Protein AF-A0A2P2NQ44-F1 (afdb_monomer)

Mean predicted aligned error: 10.81 Å

Nearest PDB structures (foldseek):
  5ykh-assembly1_A  TM=5.277E-01  e=7.785E+00  Homo sapiens
  7n61-assembly1_1E  TM=2.518E-01  e=5.646E+00  Chlamydomonas reinhardtii

Structure (mmCIF, N/CA/C/O backbone):
data_AF-A0A2P2NQ44-F1
#
_entry.id   AF-A0A2P2NQ44-F1
#
loop_
_atom_site.group_PDB
_atom_site.id
_atom_site.type_symbol
_atom_site.label_atom_id
_atom_site.label_alt_id
_atom_site.label_comp_id
_atom_site.label_asym_id
_atom_site.label_entity_id
_atom_site.label_seq_id
_atom_site.pdbx_PDB_ins_code
_atom_site.Cartn_x
_atom_site.Cartn_y
_atom_site.Cartn_z
_atom_site.occupancy
_atom_site.B_iso_or_equiv
_atom_site.auth_seq_id
_atom_site.auth_comp_id
_atom_site.auth_asym_id
_atom_site.auth_atom_id
_atom_site.pdbx_PDB_model_num
ATOM 1 N N . MET A 1 1 ? -9.421 -1.298 -20.028 1.00 78.00 1 MET A N 1
ATOM 2 C CA . MET A 1 1 ? -8.545 -2.294 -19.371 1.00 78.00 1 MET A CA 1
ATOM 3 C C . MET A 1 1 ? -7.338 -1.551 -18.820 1.00 78.00 1 MET A C 1
ATOM 5 O O . MET A 1 1 ? -6.778 -0.747 -19.555 1.00 78.00 1 MET A O 1
ATOM 9 N N . VAL A 1 2 ? -7.009 -1.731 -17.539 1.00 87.38 2 VAL A N 1
ATOM 10 C CA . VAL A 1 2 ? -5.889 -1.033 -16.881 1.00 87.38 2 VAL A CA 1
ATOM 11 C C . VAL A 1 2 ? -4.577 -1.731 -17.237 1.00 87.38 2 VAL A C 1
ATOM 13 O O . VAL A 1 2 ? -4.478 -2.950 -17.119 1.00 87.38 2 VAL A O 1
ATOM 16 N N . ASP A 1 3 ? -3.584 -0.962 -17.681 1.00 91.81 3 ASP A N 1
ATOM 17 C CA . ASP A 1 3 ? -2.247 -1.473 -17.986 1.00 91.81 3 ASP A CA 1
ATOM 18 C C . ASP A 1 3 ? -1.338 -1.358 -16.757 1.00 91.81 3 ASP A C 1
ATOM 20 O O . ASP A 1 3 ? -0.768 -0.303 -16.469 1.00 91.81 3 ASP A O 1
ATOM 24 N N . TYR A 1 4 ? -1.218 -2.465 -16.027 1.00 91.00 4 TYR A N 1
ATOM 25 C CA . TYR A 1 4 ? -0.440 -2.544 -14.792 1.00 91.00 4 TYR A CA 1
ATOM 26 C C . TYR A 1 4 ? 1.071 -2.388 -15.013 1.00 91.00 4 TYR A C 1
ATOM 28 O O . TYR A 1 4 ? 1.779 -2.047 -14.066 1.00 91.00 4 TYR A O 1
ATOM 36 N N . LEU A 1 5 ? 1.583 -2.556 -16.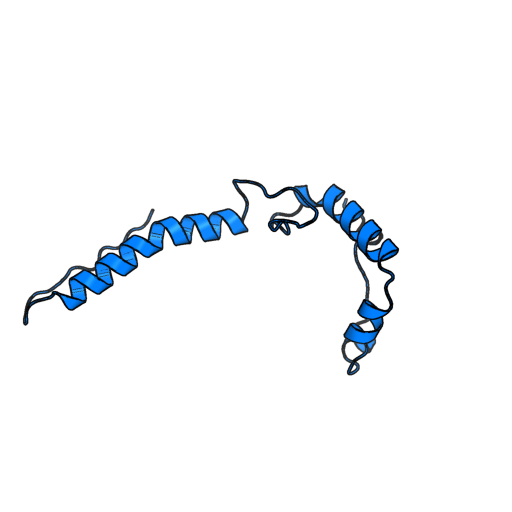240 1.00 93.25 5 LEU A N 1
ATOM 37 C CA . LEU A 1 5 ? 3.016 -2.409 -16.535 1.00 93.25 5 LEU A CA 1
ATOM 38 C C . LEU A 1 5 ? 3.527 -0.977 -16.315 1.00 93.25 5 LEU A C 1
ATOM 40 O O . LEU A 1 5 ? 4.725 -0.771 -16.141 1.00 93.25 5 LEU A O 1
ATOM 44 N N . LYS A 1 6 ? 2.629 0.015 -16.308 1.00 92.69 6 LYS A N 1
ATOM 45 C CA . LYS A 1 6 ? 2.982 1.439 -16.209 1.00 92.69 6 LYS A CA 1
ATOM 46 C C . LYS A 1 6 ? 3.255 1.930 -14.788 1.00 92.69 6 LYS A C 1
ATOM 48 O O . LYS A 1 6 ? 3.859 2.986 -14.632 1.00 92.69 6 LYS A O 1
ATOM 53 N N . PHE A 1 7 ? 2.784 1.213 -13.771 1.00 91.81 7 PHE A N 1
ATOM 54 C CA . PHE A 1 7 ? 2.856 1.657 -12.371 1.00 91.81 7 PHE A CA 1
ATOM 55 C C . PHE A 1 7 ? 3.090 0.521 -11.366 1.00 91.81 7 PHE A C 1
ATOM 57 O O . PHE A 1 7 ? 3.213 0.781 -10.171 1.00 91.81 7 PHE A O 1
ATOM 64 N N . SER A 1 8 ? 3.143 -0.735 -11.822 1.00 92.75 8 SER A N 1
ATOM 65 C CA . SER A 1 8 ? 3.367 -1.900 -10.963 1.00 92.75 8 SER A CA 1
ATOM 66 C C . SER A 1 8 ? 4.764 -2.475 -11.159 1.00 92.75 8 SER A C 1
ATOM 68 O O . SER A 1 8 ? 5.330 -2.451 -12.251 1.00 92.75 8 SER A O 1
ATOM 70 N N . VAL A 1 9 ? 5.298 -3.050 -10.086 1.00 94.12 9 VAL A N 1
ATOM 71 C CA . VAL A 1 9 ? 6.569 -3.770 -10.090 1.00 94.12 9 VAL A CA 1
ATOM 72 C C . VAL A 1 9 ? 6.277 -5.257 -9.950 1.00 94.12 9 VAL A C 1
ATOM 74 O O . VAL A 1 9 ? 5.634 -5.680 -8.991 1.00 94.12 9 VAL A O 1
ATOM 77 N N . PHE A 1 10 ? 6.758 -6.055 -10.900 1.00 95.12 10 PHE A N 1
ATOM 78 C CA . PHE A 1 10 ? 6.538 -7.498 -10.918 1.00 95.12 10 PHE A CA 1
ATOM 79 C C . PHE A 1 10 ? 7.774 -8.219 -10.398 1.00 95.12 10 PHE A C 1
ATOM 81 O O . PHE A 1 10 ? 8.880 -8.020 -10.896 1.00 95.12 10 PHE A O 1
ATOM 88 N N . VAL A 1 11 ? 7.577 -9.076 -9.400 1.00 95.44 11 VAL A N 1
ATOM 89 C CA . VAL A 1 11 ? 8.645 -9.871 -8.794 1.00 95.44 11 VAL A CA 1
ATOM 90 C C . VAL A 1 11 ? 8.236 -11.333 -8.824 1.00 95.44 11 VAL A C 1
ATOM 92 O O . VAL A 1 11 ? 7.129 -11.685 -8.417 1.00 95.44 11 VAL A O 1
ATOM 95 N N . ALA A 1 12 ? 9.126 -12.201 -9.303 1.00 96.38 12 ALA A N 1
ATOM 96 C CA . ALA A 1 12 ? 8.885 -13.634 -9.270 1.00 96.38 12 ALA A CA 1
ATOM 97 C C . ALA A 1 12 ? 8.855 -14.132 -7.817 1.00 96.38 12 ALA A C 1
ATOM 99 O O . ALA A 1 12 ? 9.715 -13.774 -7.012 1.00 96.38 12 ALA A O 1
ATOM 100 N N . VAL A 1 13 ? 7.909 -15.019 -7.493 1.00 96.12 13 VAL A N 1
ATOM 101 C CA . VAL A 1 13 ? 7.731 -15.555 -6.128 1.00 96.12 13 VAL A CA 1
ATOM 102 C C . VAL A 1 13 ? 9.035 -16.141 -5.577 1.00 96.12 13 VAL A C 1
ATOM 104 O O . VAL A 1 13 ? 9.423 -15.844 -4.452 1.00 96.12 13 VAL A O 1
ATOM 107 N N . LYS A 1 14 ? 9.766 -16.902 -6.402 1.00 97.12 14 LYS A N 1
ATOM 108 C CA . LYS A 1 14 ? 11.062 -17.499 -6.040 1.00 97.12 14 LYS A CA 1
ATOM 109 C C . LYS A 1 14 ? 12.101 -16.477 -5.560 1.00 97.12 14 LYS A C 1
ATOM 111 O O . LYS A 1 14 ? 12.957 -16.819 -4.752 1.00 97.12 14 LYS A O 1
ATOM 116 N N . ASP A 1 15 ? 12.049 -15.252 -6.080 1.00 95.56 15 ASP A N 1
ATOM 117 C CA . ASP A 1 15 ? 12.990 -14.190 -5.744 1.00 95.56 15 ASP A CA 1
ATOM 118 C C . ASP A 1 15 ? 12.473 -13.370 -4.557 1.00 95.56 15 ASP A C 1
ATOM 120 O O . ASP A 1 15 ? 13.246 -13.055 -3.659 1.00 95.56 15 ASP A O 1
ATOM 124 N N . ALA A 1 16 ? 11.159 -13.133 -4.473 1.00 94.06 16 ALA A N 1
ATOM 125 C CA . ALA A 1 16 ? 10.525 -12.486 -3.321 1.00 94.06 16 ALA A CA 1
ATOM 126 C C . ALA A 1 16 ? 10.729 -13.253 -2.000 1.00 94.06 16 ALA A C 1
ATOM 128 O O . ALA A 1 16 ? 10.807 -12.633 -0.942 1.00 94.06 16 ALA A O 1
ATOM 129 N N . LEU A 1 17 ? 10.845 -14.586 -2.059 1.00 95.94 17 LEU A N 1
ATOM 130 C CA . LEU A 1 17 ? 11.105 -15.441 -0.894 1.00 95.94 17 LEU A CA 1
ATOM 131 C C . LEU A 1 17 ? 12.570 -15.421 -0.424 1.00 95.94 17 LEU A C 1
ATOM 133 O O . LEU A 1 17 ? 12.865 -15.914 0.665 1.00 95.94 17 LEU A O 1
ATOM 137 N N . LYS A 1 18 ? 13.501 -14.869 -1.213 1.00 97.31 18 LYS A N 1
ATOM 138 C CA . LYS A 1 18 ? 14.907 -14.774 -0.806 1.00 97.31 18 LYS A CA 1
ATOM 139 C C . LYS A 1 18 ? 15.067 -13.675 0.250 1.00 97.31 18 LYS A C 1
ATOM 141 O O . LYS A 1 18 ? 14.618 -12.547 0.020 1.00 97.31 18 LYS A O 1
ATOM 146 N N . PRO A 1 19 ? 15.754 -13.949 1.376 1.00 96.94 19 PRO A N 1
ATOM 147 C CA . PRO A 1 19 ? 16.020 -12.936 2.389 1.00 96.94 19 PRO A CA 1
ATOM 148 C C . PRO A 1 19 ? 16.649 -11.681 1.776 1.00 96.94 19 PRO A C 1
ATOM 150 O O . PRO A 1 19 ? 17.557 -11.769 0.953 1.00 96.94 19 PRO A O 1
ATOM 153 N N . ASN A 1 20 ? 16.156 -10.509 2.178 1.00 95.38 20 ASN A N 1
ATOM 154 C CA . ASN A 1 20 ? 16.612 -9.182 1.739 1.00 95.38 20 ASN A CA 1
ATOM 155 C C . ASN A 1 20 ? 16.453 -8.844 0.244 1.00 95.38 20 ASN A C 1
ATOM 157 O O . ASN A 1 20 ? 16.697 -7.692 -0.122 1.00 95.38 20 ASN A O 1
ATOM 161 N N . TYR A 1 21 ? 15.998 -9.766 -0.612 1.00 96.44 21 TYR A N 1
ATOM 162 C CA . TYR A 1 21 ? 15.867 -9.506 -2.049 1.00 96.44 21 TYR A CA 1
ATOM 163 C C . TYR A 1 21 ? 14.860 -8.390 -2.337 1.00 96.44 21 TYR A C 1
ATOM 165 O O . TYR A 1 21 ? 15.207 -7.407 -2.986 1.00 96.44 21 TYR A O 1
ATOM 173 N N . LEU A 1 22 ? 13.633 -8.498 -1.812 1.00 94.94 22 LEU A N 1
ATOM 174 C CA . LEU A 1 22 ? 12.567 -7.537 -2.112 1.00 94.94 22 LEU A CA 1
ATOM 175 C C . LEU A 1 22 ? 12.922 -6.120 -1.642 1.00 94.94 22 LEU A C 1
ATOM 177 O O . LEU A 1 22 ? 12.743 -5.156 -2.379 1.00 94.94 22 LEU A O 1
ATOM 181 N N . VAL A 1 23 ? 13.478 -5.992 -0.434 1.00 94.88 23 VAL A N 1
ATOM 182 C CA . VAL A 1 23 ? 13.893 -4.694 0.119 1.00 94.88 23 VAL A CA 1
ATOM 183 C C . VAL A 1 23 ? 15.033 -4.090 -0.702 1.00 94.88 23 VAL A C 1
ATOM 185 O O . VAL A 1 23 ? 14.989 -2.901 -1.016 1.00 94.88 23 VAL A O 1
ATOM 188 N N . GLY A 1 24 ? 16.037 -4.891 -1.073 1.00 96.81 24 GLY A N 1
ATOM 189 C CA . GLY A 1 24 ? 17.144 -4.436 -1.917 1.00 96.81 24 GLY A CA 1
ATOM 190 C C . GLY A 1 24 ? 16.672 -4.006 -3.305 1.00 96.81 24 GLY A C 1
ATOM 191 O O . GLY A 1 24 ? 17.027 -2.926 -3.773 1.00 96.81 24 GLY A O 1
ATOM 192 N N . TYR A 1 25 ? 15.801 -4.804 -3.920 1.00 96.19 25 TYR A N 1
ATOM 193 C CA . TYR A 1 25 ? 15.224 -4.509 -5.224 1.00 96.19 25 TYR A CA 1
ATOM 194 C C . TYR A 1 25 ? 14.407 -3.212 -5.207 1.00 96.19 25 TYR A C 1
ATOM 196 O O . TYR A 1 25 ? 14.670 -2.321 -6.010 1.00 96.19 25 TYR A O 1
ATOM 204 N N . LEU A 1 26 ? 13.499 -3.033 -4.244 1.00 94.62 26 LEU A N 1
ATOM 205 C CA . LEU A 1 26 ? 12.708 -1.801 -4.132 1.00 94.62 26 LEU A CA 1
ATOM 206 C C . LEU A 1 26 ? 13.573 -0.560 -3.859 1.00 94.62 26 LEU A C 1
ATOM 208 O O . LEU A 1 26 ? 13.262 0.517 -4.362 1.00 94.62 26 LEU A O 1
ATOM 212 N N . ARG A 1 27 ? 14.673 -0.694 -3.105 1.00 95.75 27 ARG A N 1
ATOM 213 C CA . ARG A 1 27 ? 15.645 0.396 -2.886 1.00 95.75 27 ARG A CA 1
ATOM 214 C C . ARG A 1 27 ? 16.452 0.746 -4.134 1.00 95.75 27 ARG A C 1
ATOM 216 O O . ARG A 1 27 ? 16.901 1.880 -4.245 1.00 95.75 27 ARG A O 1
ATOM 223 N N . SER A 1 28 ? 16.646 -0.206 -5.045 1.00 96.06 28 SER A N 1
ATOM 224 C CA . SER A 1 28 ? 17.367 0.031 -6.301 1.00 96.06 28 SER A CA 1
ATOM 225 C C . SER A 1 28 ? 16.570 0.874 -7.305 1.00 96.06 28 SER A C 1
ATOM 227 O O . SER A 1 28 ? 17.150 1.432 -8.233 1.00 96.06 28 SER A O 1
ATOM 229 N N . ILE A 1 29 ? 15.251 0.998 -7.114 1.00 96.06 29 ILE A N 1
ATOM 230 C CA . ILE A 1 29 ? 14.385 1.808 -7.972 1.00 96.06 29 ILE A CA 1
ATOM 231 C C . ILE A 1 29 ? 14.666 3.290 -7.713 1.00 96.06 29 ILE A C 1
ATOM 233 O O . ILE A 1 29 ? 14.484 3.789 -6.599 1.00 96.06 29 ILE A O 1
ATOM 237 N N . SER A 1 30 ? 15.082 3.996 -8.765 1.00 96.88 30 SER A N 1
ATOM 238 C CA . SER A 1 30 ? 15.390 5.427 -8.694 1.00 96.88 30 SER A CA 1
ATOM 239 C C . SER A 1 30 ? 14.179 6.262 -8.268 1.00 96.88 30 SER A C 1
ATOM 241 O O . SER A 1 30 ? 13.032 5.910 -8.543 1.00 96.88 30 SER A O 1
ATOM 243 N N . GLU A 1 31 ? 14.431 7.404 -7.629 1.00 94.75 31 GLU A N 1
ATOM 244 C CA . GLU A 1 31 ? 13.378 8.344 -7.230 1.00 94.75 31 GLU A CA 1
ATOM 245 C C . GLU A 1 31 ? 12.530 8.797 -8.422 1.00 94.75 31 GLU A C 1
ATOM 247 O O . GLU A 1 31 ? 11.310 8.677 -8.375 1.00 94.75 31 GLU A O 1
ATOM 252 N N . LYS A 1 32 ? 13.174 9.162 -9.537 1.00 95.81 32 LYS A N 1
ATOM 253 C CA . LYS A 1 32 ? 12.490 9.525 -10.784 1.00 95.81 32 LYS A CA 1
ATOM 254 C C . LYS A 1 32 ? 11.509 8.444 -11.245 1.00 95.81 32 LYS A C 1
ATOM 256 O O . LYS A 1 32 ? 10.359 8.735 -11.540 1.00 95.81 32 LYS A O 1
ATOM 261 N N . GLN A 1 33 ? 11.947 7.185 -11.262 1.00 95.12 33 GLN A N 1
ATOM 262 C CA . GLN A 1 33 ? 11.085 6.073 -11.662 1.00 95.12 33 GLN A CA 1
ATOM 263 C C . GLN A 1 33 ? 9.926 5.859 -10.676 1.00 95.12 33 GLN A C 1
ATOM 265 O O . GLN A 1 33 ? 8.817 5.523 -11.089 1.00 95.12 33 GLN A O 1
ATOM 270 N N . ARG A 1 34 ? 10.155 6.072 -9.373 1.00 92.75 34 ARG A N 1
ATOM 271 C CA . ARG A 1 34 ? 9.087 6.021 -8.362 1.00 92.75 34 ARG A CA 1
ATOM 272 C C . ARG A 1 34 ? 8.056 7.122 -8.593 1.00 92.75 34 ARG A C 1
ATOM 274 O O . ARG A 1 34 ? 6.867 6.855 -8.441 1.00 92.75 34 ARG A O 1
ATO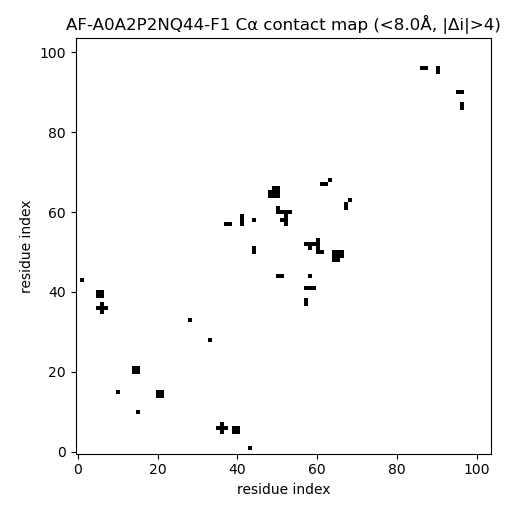M 281 N N . ASP A 1 35 ? 8.490 8.321 -8.954 1.00 92.56 35 ASP A N 1
ATOM 282 C CA . ASP A 1 35 ? 7.590 9.440 -9.238 1.00 92.56 35 ASP A CA 1
ATOM 283 C C . ASP A 1 35 ? 6.778 9.204 -10.510 1.00 92.56 35 ASP A C 1
ATOM 285 O O . ASP A 1 35 ? 5.558 9.369 -10.484 1.00 92.56 35 ASP A O 1
ATOM 289 N N . ASP A 1 36 ? 7.408 8.691 -11.569 1.00 94.19 36 ASP A N 1
ATOM 290 C CA . ASP A 1 36 ? 6.715 8.295 -12.798 1.00 94.19 36 ASP A CA 1
ATOM 291 C C . ASP A 1 36 ? 5.632 7.236 -12.514 1.00 94.19 36 ASP A C 1
ATOM 293 O O . ASP A 1 36 ? 4.493 7.363 -12.973 1.00 94.19 36 ASP A O 1
ATOM 297 N N . PHE A 1 37 ? 5.937 6.224 -11.690 1.00 93.00 37 PHE A N 1
ATOM 298 C CA . PHE A 1 37 ? 4.950 5.224 -11.266 1.00 93.00 37 PHE A CA 1
ATOM 299 C C . PHE A 1 37 ? 3.805 5.832 -10.455 1.00 93.00 37 PHE A C 1
ATOM 301 O O . PHE A 1 37 ? 2.652 5.455 -10.661 1.00 93.00 37 PHE A O 1
ATOM 308 N N . ARG A 1 38 ? 4.085 6.782 -9.556 1.00 88.69 38 ARG A N 1
ATOM 309 C CA . ARG A 1 38 ? 3.039 7.455 -8.771 1.00 88.69 38 ARG A CA 1
ATOM 310 C C . ARG A 1 38 ? 2.127 8.306 -9.652 1.00 88.69 38 ARG A C 1
ATOM 312 O O . ARG A 1 38 ? 0.914 8.263 -9.462 1.00 88.69 38 ARG A O 1
ATOM 319 N N . LEU A 1 39 ? 2.681 9.027 -10.628 1.00 90.25 39 LEU A N 1
ATOM 320 C CA . LEU A 1 39 ? 1.896 9.783 -11.610 1.00 90.25 39 LEU A CA 1
ATOM 321 C C . LEU A 1 39 ? 0.986 8.850 -12.415 1.00 90.25 39 LEU A C 1
ATOM 323 O O . LEU A 1 39 ? -0.209 9.108 -12.543 1.00 90.25 39 LEU A O 1
ATOM 327 N N . LYS A 1 40 ? 1.524 7.721 -12.889 1.00 91.56 40 LYS A N 1
ATOM 328 C CA . LYS A 1 40 ? 0.740 6.720 -13.623 1.00 91.56 40 LYS A CA 1
ATOM 329 C C . LYS A 1 40 ? -0.325 6.045 -12.764 1.00 91.56 40 LYS A C 1
ATOM 331 O O . LYS A 1 40 ? -1.416 5.791 -13.263 1.00 91.56 40 LYS A O 1
ATOM 336 N N . MET A 1 41 ? -0.049 5.804 -11.484 1.00 87.31 41 MET A N 1
ATOM 337 C CA . MET A 1 41 ? -1.042 5.295 -10.537 1.00 87.31 41 MET A CA 1
ATOM 338 C C . MET A 1 41 ? -2.178 6.304 -10.314 1.00 87.31 41 MET A C 1
ATOM 340 O O . MET A 1 41 ? -3.340 5.909 -10.287 1.00 87.31 41 MET A O 1
ATOM 344 N N . ALA A 1 42 ? -1.874 7.603 -10.218 1.00 84.19 42 ALA A N 1
ATOM 345 C CA . ALA A 1 42 ? -2.890 8.644 -10.046 1.00 84.19 42 ALA A CA 1
ATOM 346 C C . ALA A 1 42 ? -3.885 8.710 -11.216 1.00 84.19 42 ALA A C 1
ATOM 348 O O . ALA A 1 42 ? -5.074 8.928 -10.991 1.00 84.19 42 ALA A O 1
ATOM 349 N N . GLU A 1 43 ? -3.423 8.478 -12.452 1.00 86.75 43 GLU A N 1
ATOM 350 C CA . GLU A 1 43 ? -4.280 8.435 -13.650 1.00 86.75 43 GLU A CA 1
ATOM 351 C C . GLU A 1 43 ? -5.348 7.328 -13.566 1.00 86.75 43 GLU A C 1
ATOM 353 O O . GLU A 1 43 ? -6.461 7.499 -14.063 1.00 86.75 43 GLU A O 1
ATOM 358 N N . VAL A 1 44 ? -5.020 6.193 -12.941 1.00 85.75 44 VAL A N 1
ATOM 359 C CA . VAL A 1 44 ? -5.900 5.012 -12.860 1.00 85.75 44 VAL A CA 1
ATOM 360 C C . VAL A 1 44 ? -6.595 4.863 -11.508 1.00 85.75 44 VAL A C 1
ATOM 362 O O . VAL A 1 44 ? -7.500 4.042 -11.379 1.00 85.75 44 VAL A O 1
ATOM 365 N N . GLN A 1 45 ? -6.208 5.660 -10.511 1.00 79.69 45 GLN A N 1
ATOM 366 C CA . GLN A 1 45 ? -6.743 5.612 -9.152 1.00 79.69 45 GLN A CA 1
ATOM 367 C C . GLN A 1 45 ? -8.280 5.669 -9.078 1.00 79.69 45 GLN A C 1
ATOM 369 O O . GLN A 1 45 ? -8.828 4.875 -8.318 1.00 79.69 45 GLN A O 1
ATOM 374 N N . PRO A 1 46 ? -9.002 6.492 -9.871 1.00 77.56 46 PRO A N 1
ATOM 375 C CA . PRO A 1 46 ? -10.468 6.550 -9.803 1.00 77.56 46 PRO A CA 1
ATOM 376 C C . PRO A 1 46 ? -11.189 5.240 -10.161 1.00 77.56 46 PRO A C 1
ATOM 378 O O . PRO A 1 46 ? -12.391 5.128 -9.949 1.00 77.56 46 PRO A O 1
ATOM 381 N N . ILE A 1 47 ? -10.483 4.270 -10.749 1.00 80.94 47 ILE A N 1
ATOM 382 C CA . ILE A 1 47 ? -11.029 2.959 -11.125 1.00 80.94 47 ILE A CA 1
ATOM 383 C C . ILE A 1 47 ? -11.008 1.994 -9.929 1.00 80.94 47 ILE A C 1
ATOM 385 O O . ILE A 1 47 ? -11.768 1.026 -9.898 1.00 80.94 47 ILE A O 1
ATOM 389 N N . PHE A 1 48 ? -10.130 2.226 -8.953 1.00 76.06 48 PHE A N 1
ATOM 390 C CA . PHE A 1 48 ? -10.008 1.366 -7.784 1.00 76.06 48 PHE A CA 1
ATOM 391 C C . PHE A 1 48 ? -11.067 1.723 -6.737 1.00 76.06 48 PHE A C 1
ATOM 393 O O . PHE A 1 48 ? -11.332 2.888 -6.469 1.00 76.06 48 PHE A O 1
ATOM 400 N N . GLU A 1 49 ? -11.648 0.697 -6.116 1.00 65.88 49 GLU A N 1
ATOM 401 C CA . GLU A 1 49 ? -12.655 0.848 -5.055 1.00 65.88 49 GLU A CA 1
ATOM 402 C C . GLU A 1 49 ? -12.056 1.388 -3.743 1.00 65.88 49 GLU A C 1
ATOM 404 O O . GLU A 1 49 ? -12.746 2.003 -2.929 1.00 65.88 49 GLU A O 1
ATOM 409 N N . TYR A 1 50 ? -10.755 1.168 -3.536 1.00 64.12 50 TYR A N 1
ATOM 410 C CA . TYR A 1 50 ? -10.039 1.604 -2.345 1.00 64.12 50 TYR A CA 1
ATOM 411 C C . TYR A 1 50 ? -9.194 2.838 -2.623 1.00 64.12 50 TYR A C 1
ATOM 413 O O . TYR A 1 50 ? -8.337 2.839 -3.507 1.00 64.12 50 TYR A O 1
ATOM 421 N N . ASP A 1 51 ? -9.367 3.848 -1.777 1.00 65.31 51 ASP A N 1
ATOM 422 C CA . ASP A 1 51 ? -8.535 5.038 -1.822 1.00 65.31 51 ASP A CA 1
ATOM 423 C C . ASP A 1 51 ? -7.154 4.780 -1.251 1.00 65.31 51 ASP A C 1
ATOM 425 O O . ASP A 1 51 ? -6.979 4.489 -0.068 1.00 65.31 51 ASP A O 1
ATOM 429 N N . SER A 1 52 ? -6.155 4.966 -2.102 1.00 61.56 52 SER A N 1
ATOM 430 C CA . SER A 1 52 ? -4.747 5.038 -1.723 1.00 61.56 52 SER A CA 1
ATOM 431 C C . SER A 1 52 ? -4.304 6.452 -1.323 1.00 61.56 52 SER A C 1
ATOM 433 O O . SER A 1 52 ? -3.143 6.655 -0.970 1.00 61.56 52 SER A O 1
ATOM 435 N N . GLY A 1 53 ? -5.202 7.440 -1.397 1.00 60.41 53 GLY A N 1
ATOM 436 C CA . GLY A 1 53 ? -4.910 8.828 -1.055 1.00 60.41 53 GLY A CA 1
ATOM 437 C C . GLY A 1 53 ? -4.716 9.023 0.452 1.00 60.41 53 GLY A C 1
ATOM 438 O O . GLY A 1 53 ? -5.518 8.569 1.264 1.00 60.41 53 GLY A O 1
ATOM 439 N N . HIS A 1 54 ? -3.666 9.746 0.833 1.00 61.25 54 HIS A N 1
ATOM 440 C CA . HIS A 1 54 ? -3.455 10.257 2.188 1.00 61.25 54 HIS A CA 1
ATOM 441 C C . HIS A 1 54 ? -3.102 11.749 2.113 1.00 61.25 54 HIS A C 1
ATOM 443 O O . HIS A 1 54 ? -2.678 12.211 1.050 1.00 61.25 54 HIS A O 1
ATOM 449 N N . PRO A 1 55 ? -3.237 12.533 3.200 1.00 57.91 55 PRO A N 1
ATOM 450 C CA . PRO A 1 55 ? -2.775 13.920 3.207 1.00 57.91 55 PRO A CA 1
ATOM 451 C C . PRO A 1 55 ? -1.298 13.993 2.783 1.00 57.91 55 PRO A C 1
ATOM 453 O O . PRO A 1 55 ? -0.456 13.308 3.366 1.00 57.91 55 PRO A O 1
ATOM 456 N N . GLY A 1 56 ? -0.994 14.756 1.728 1.00 62.25 56 GLY A N 1
ATOM 457 C CA . GLY A 1 56 ? 0.350 14.838 1.132 1.00 62.25 56 GLY A CA 1
ATOM 458 C C . GLY A 1 56 ? 0.749 13.668 0.216 1.00 62.25 56 GLY A C 1
ATOM 459 O O . GLY A 1 56 ? 1.907 13.586 -0.185 1.00 62.25 56 GLY A O 1
ATOM 460 N N . GLY A 1 57 ? -0.172 12.754 -0.097 1.00 64.12 57 GLY A N 1
ATOM 461 C CA . GLY A 1 57 ? 0.010 11.676 -1.069 1.00 64.12 57 GLY A CA 1
ATOM 462 C C . GLY A 1 57 ? -0.311 12.113 -2.500 1.00 64.12 57 GLY A C 1
ATOM 463 O O . GLY A 1 57 ? -0.897 13.169 -2.730 1.00 64.12 57 GLY A O 1
ATOM 464 N N . ILE A 1 58 ? 0.072 11.285 -3.472 1.00 58.56 58 ILE A N 1
ATOM 465 C CA . ILE A 1 58 ? -0.255 11.495 -4.886 1.00 58.56 58 ILE A CA 1
ATOM 466 C C . ILE A 1 58 ? -1.607 10.833 -5.165 1.00 58.56 58 ILE A C 1
ATOM 468 O O . ILE A 1 58 ? -1.717 9.614 -5.052 1.00 58.56 58 ILE A O 1
ATOM 472 N N . GLY A 1 59 ? -2.620 11.643 -5.490 1.00 63.69 59 GLY A N 1
ATOM 473 C CA . GLY A 1 59 ? -3.975 11.167 -5.769 1.00 63.69 59 GLY A CA 1
ATOM 474 C C . GLY A 1 59 ? -5.090 11.974 -5.098 1.00 63.69 59 GLY A C 1
ATOM 475 O O . GLY A 1 59 ? -4.870 12.517 -4.014 1.00 63.69 59 GLY A O 1
ATOM 476 N N . PRO A 1 60 ? -6.299 12.056 -5.687 1.00 63.28 60 PRO A N 1
ATOM 477 C CA . PRO A 1 60 ? -7.448 12.631 -4.996 1.00 63.28 60 PRO A CA 1
ATOM 478 C C . PRO A 1 60 ? -7.807 11.779 -3.769 1.00 63.28 60 PRO A C 1
ATOM 480 O O . PRO A 1 60 ? -7.647 10.559 -3.781 1.00 63.28 60 PRO A O 1
ATOM 483 N N . ILE A 1 61 ? -8.293 12.429 -2.711 1.00 69.19 61 ILE A N 1
ATOM 484 C CA . ILE A 1 61 ? -8.910 11.772 -1.552 1.00 69.19 61 ILE A CA 1
ATOM 485 C C . ILE A 1 61 ? -10.416 11.998 -1.701 1.00 69.19 61 ILE A C 1
ATOM 487 O O . ILE A 1 61 ? -10.887 13.100 -1.402 1.00 69.19 61 ILE A O 1
ATOM 491 N N . PRO A 1 62 ? -11.179 11.021 -2.215 1.00 68.19 62 PRO A N 1
ATOM 492 C CA . PRO A 1 62 ? -12.616 11.150 -2.335 1.00 68.19 62 PRO A CA 1
ATOM 493 C C . PRO A 1 62 ? -13.246 11.353 -0.955 1.00 68.19 62 PRO A C 1
ATOM 495 O O . PRO A 1 62 ? -12.965 10.595 -0.020 1.00 68.19 62 PRO A O 1
ATOM 498 N N . PRO A 1 63 ? -14.142 12.340 -0.806 1.00 68.44 63 PRO A N 1
ATOM 499 C CA . PRO A 1 63 ? -14.882 12.522 0.435 1.00 68.44 63 PRO A CA 1
ATOM 500 C C . PRO A 1 63 ? -15.803 11.330 0.742 1.00 68.44 63 PRO A C 1
ATOM 502 O O . PRO A 1 63 ? -16.163 11.134 1.895 1.00 68.44 63 PRO A O 1
ATOM 505 N N . ASP A 1 64 ? -16.136 10.492 -0.240 1.00 69.81 64 ASP A N 1
ATOM 506 C CA . ASP A 1 64 ? -16.980 9.299 -0.076 1.00 69.81 64 ASP A CA 1
ATOM 507 C C . ASP A 1 64 ? -16.211 8.000 -0.358 1.00 69.81 64 ASP A C 1
ATOM 509 O O . ASP A 1 64 ? -16.728 7.038 -0.917 1.00 69.81 64 ASP A O 1
ATOM 513 N N . GLY A 1 65 ? -14.940 7.992 0.026 1.00 71.12 65 GLY A N 1
ATOM 514 C CA . GLY A 1 65 ? -14.041 6.858 -0.087 1.00 71.12 65 GLY A CA 1
ATOM 515 C C . GLY A 1 65 ? -14.311 5.690 0.853 1.00 71.12 65 GLY A C 1
ATOM 516 O O . GLY A 1 65 ? -14.759 5.911 1.976 1.00 71.12 65 GLY A O 1
ATOM 517 N N . ALA A 1 66 ? -13.936 4.458 0.487 1.00 70.94 66 ALA A N 1
ATOM 518 C CA . ALA A 1 66 ? -14.031 3.286 1.377 1.00 70.94 66 ALA A CA 1
ATOM 519 C C . ALA A 1 66 ? -13.334 3.519 2.735 1.00 70.94 66 ALA A C 1
ATOM 521 O O . ALA A 1 66 ? -13.891 3.235 3.799 1.00 70.94 66 ALA A O 1
ATOM 522 N N . VAL A 1 67 ? -12.137 4.116 2.711 1.00 70.81 67 VAL A N 1
ATOM 523 C CA . VAL A 1 67 ? -11.392 4.489 3.925 1.00 70.81 67 VAL A CA 1
ATOM 524 C C . VAL A 1 67 ? -12.128 5.582 4.699 1.00 70.81 67 VAL A C 1
ATOM 526 O O . VAL A 1 67 ? -12.239 5.506 5.926 1.00 70.81 67 VAL A O 1
ATOM 529 N N . ASN A 1 68 ? -12.690 6.574 4.004 1.00 76.31 68 ASN A N 1
ATOM 530 C CA . ASN A 1 68 ? -13.449 7.628 4.665 1.00 76.31 68 ASN A CA 1
ATOM 531 C C . ASN A 1 68 ? -14.757 7.099 5.275 1.00 76.31 68 ASN A C 1
ATOM 533 O O . ASN A 1 68 ? -15.141 7.534 6.358 1.00 76.31 68 ASN A O 1
ATOM 537 N N . TYR A 1 69 ? -15.403 6.100 4.667 1.00 78.56 69 TYR A N 1
ATOM 538 C CA . TYR A 1 69 ? -16.562 5.413 5.239 1.00 78.56 69 TYR A CA 1
ATOM 539 C C . TYR A 1 69 ? -16.227 4.694 6.545 1.00 78.56 69 TYR A C 1
ATOM 541 O O . TYR A 1 69 ? -17.019 4.768 7.490 1.00 78.56 69 TYR A O 1
ATOM 549 N N . ILE A 1 70 ? -15.058 4.049 6.638 1.00 82.69 70 ILE A N 1
ATOM 550 C CA . ILE A 1 70 ? -14.589 3.436 7.891 1.00 82.69 70 ILE A CA 1
ATOM 551 C C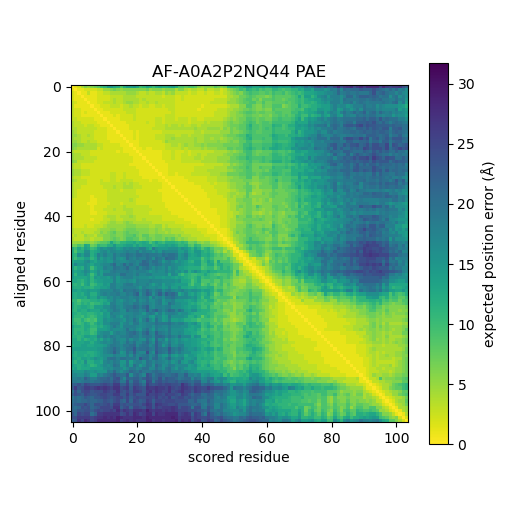 . ILE A 1 70 ? -14.466 4.512 8.970 1.00 82.69 70 ILE A C 1
ATOM 553 O O . ILE A 1 70 ? -15.067 4.384 10.039 1.00 82.69 70 ILE A O 1
ATOM 557 N N . TRP A 1 71 ? -13.754 5.604 8.684 1.00 82.81 71 TRP A N 1
ATOM 558 C CA . TRP A 1 71 ? -13.574 6.692 9.647 1.00 82.81 71 TRP A CA 1
ATOM 559 C C . TRP A 1 71 ? -14.889 7.379 10.019 1.00 82.81 71 TRP A C 1
ATOM 561 O O . TRP A 1 71 ? -15.125 7.643 11.199 1.00 82.81 71 TRP A O 1
ATOM 571 N N . LYS A 1 72 ? -15.795 7.577 9.059 1.00 84.56 72 LYS A N 1
ATOM 572 C CA . LYS A 1 72 ? -17.153 8.090 9.281 1.00 84.56 72 LYS A CA 1
ATOM 573 C C . LYS A 1 72 ? -17.949 7.169 10.208 1.00 84.56 72 LYS A C 1
ATOM 575 O O . LYS A 1 72 ? -18.561 7.655 11.160 1.00 84.56 72 LYS A O 1
ATOM 580 N N . LYS A 1 73 ? -17.903 5.846 10.003 1.00 87.50 73 LYS A N 1
ATOM 581 C CA . LYS A 1 73 ? -18.566 4.874 10.892 1.00 87.50 73 LYS A CA 1
ATOM 582 C C . LYS A 1 73 ? -17.923 4.824 12.278 1.00 87.50 73 LYS A C 1
ATOM 584 O O . LYS A 1 73 ? -18.658 4.744 13.263 1.00 87.50 73 LYS A O 1
ATOM 589 N N . ILE A 1 74 ? -16.597 4.928 12.389 1.00 90.00 74 ILE A N 1
ATOM 590 C CA . ILE A 1 74 ? -15.907 5.039 13.686 1.00 90.00 74 ILE A CA 1
ATOM 591 C C . ILE A 1 74 ? -16.367 6.303 14.415 1.00 90.00 74 ILE A C 1
ATOM 593 O O . ILE A 1 74 ? -16.783 6.217 15.569 1.00 90.00 74 ILE A O 1
ATOM 597 N N . HIS A 1 75 ? -16.355 7.45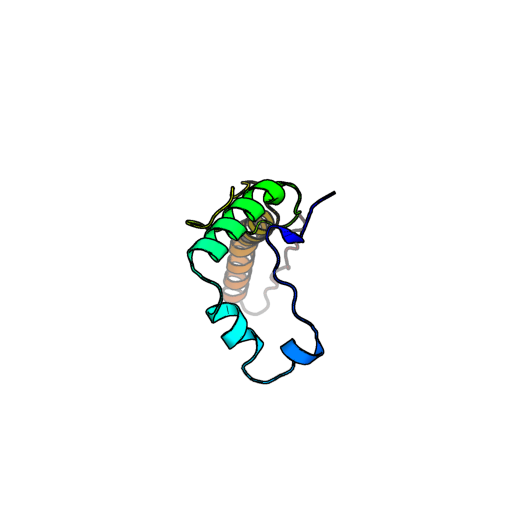5 13.743 1.00 88.06 75 HIS A N 1
ATOM 598 C CA . HIS A 1 75 ? -16.791 8.728 14.313 1.00 88.06 75 HIS A CA 1
ATOM 599 C C . HIS A 1 75 ? -18.247 8.672 14.803 1.00 88.06 75 HIS A C 1
ATOM 601 O O . HIS A 1 75 ? -18.555 9.183 15.876 1.00 88.06 75 HIS A O 1
ATOM 607 N N . GLN A 1 76 ? -19.136 8.005 14.062 1.00 87.19 76 GLN A N 1
ATOM 608 C CA . GLN A 1 76 ? -20.535 7.817 14.461 1.00 87.19 76 GLN A CA 1
ATOM 609 C C . GLN A 1 76 ? -20.700 6.856 15.653 1.00 87.19 76 GLN A C 1
ATOM 611 O O . GLN A 1 76 ? -21.494 7.132 16.550 1.00 87.19 76 GLN A O 1
ATOM 616 N N . LYS A 1 77 ? -19.962 5.736 15.698 1.00 89.31 77 LYS A N 1
ATOM 617 C CA . LYS A 1 77 ? -20.137 4.702 16.739 1.00 89.31 77 LYS A CA 1
ATOM 618 C C . LYS A 1 77 ? -19.381 4.985 18.039 1.00 89.31 77 LYS A C 1
ATOM 620 O O . LYS A 1 77 ? -19.864 4.637 19.118 1.00 89.31 77 LYS A O 1
ATOM 625 N N . LEU A 1 78 ? -18.198 5.593 17.966 1.00 92.38 78 LEU A N 1
ATOM 626 C CA . LEU A 1 78 ? -17.295 5.732 19.113 1.00 92.38 78 LEU A CA 1
ATOM 627 C C . LEU A 1 78 ? -17.896 6.525 20.294 1.00 92.38 78 LEU A C 1
ATOM 629 O O . LEU A 1 78 ? -17.752 6.060 21.429 1.00 92.38 78 LEU A O 1
ATOM 633 N N . PRO A 1 79 ? -18.581 7.672 20.096 1.00 91.12 79 PRO A N 1
ATOM 634 C CA . PRO A 1 79 ? -19.200 8.413 21.197 1.00 91.12 79 PRO A CA 1
ATOM 635 C C . PRO A 1 79 ? -20.218 7.575 21.974 1.00 91.12 79 PRO A C 1
ATOM 637 O O . PRO A 1 79 ? -20.252 7.624 23.201 1.00 91.12 79 PRO A O 1
ATOM 640 N N . MET A 1 80 ? -20.987 6.747 21.268 1.00 86.62 80 MET A N 1
ATOM 641 C CA . MET A 1 80 ? -22.016 5.897 21.868 1.00 86.62 80 MET A CA 1
ATOM 642 C C . MET A 1 80 ? -21.407 4.799 22.739 1.00 86.62 80 MET A C 1
ATOM 644 O O . MET A 1 80 ? -21.868 4.551 23.850 1.00 86.62 80 MET A O 1
ATOM 648 N N . ILE A 1 81 ? -20.329 4.167 22.267 1.00 89.00 81 ILE A N 1
ATOM 649 C CA . ILE A 1 81 ? -19.597 3.162 23.048 1.00 89.00 81 ILE A CA 1
ATOM 650 C C . ILE A 1 81 ? -19.008 3.804 24.309 1.00 89.00 81 ILE A C 1
ATOM 652 O O . ILE A 1 81 ? -19.134 3.250 25.401 1.00 89.00 81 ILE A O 1
ATOM 656 N N . LYS A 1 82 ? -18.409 4.998 24.184 1.00 91.50 82 LYS A N 1
ATOM 657 C CA . LYS A 1 82 ? -17.894 5.753 25.338 1.00 91.50 82 LYS A CA 1
ATOM 658 C C . LYS A 1 82 ? -19.000 6.055 26.349 1.00 91.50 82 LYS A C 1
ATOM 660 O O . LYS A 1 82 ? -18.790 5.876 27.547 1.00 91.50 82 LYS A O 1
ATOM 665 N N . GLU A 1 83 ? -20.172 6.470 25.881 1.00 90.00 83 GLU A N 1
ATOM 666 C CA . GLU A 1 83 ? -21.329 6.715 26.739 1.00 90.00 83 GLU A CA 1
ATOM 667 C C . GLU A 1 83 ? -21.781 5.438 27.464 1.00 90.00 83 GLU A C 1
ATOM 669 O O . GLU A 1 83 ? -21.969 5.463 28.681 1.00 90.00 83 GLU A O 1
ATOM 674 N N . ALA A 1 84 ? -21.901 4.314 26.751 1.00 87.38 84 ALA A N 1
ATOM 675 C CA . ALA A 1 84 ? -22.291 3.029 27.330 1.00 87.38 84 ALA A CA 1
ATOM 676 C C . ALA A 1 84 ? -21.320 2.581 28.436 1.00 87.38 84 ALA A C 1
ATOM 678 O O . ALA A 1 84 ? -21.760 2.183 29.515 1.00 87.38 84 ALA A O 1
ATOM 679 N N . ILE A 1 85 ? -20.009 2.738 28.216 1.00 89.19 85 ILE A N 1
ATOM 680 C CA . ILE A 1 85 ? -18.978 2.461 29.229 1.00 89.19 85 ILE A CA 1
ATOM 681 C C . ILE A 1 85 ? -19.176 3.346 30.469 1.00 89.19 85 ILE A C 1
ATOM 683 O O . ILE A 1 85 ? -19.095 2.861 31.597 1.00 89.19 85 ILE A O 1
ATOM 687 N N . VAL A 1 86 ? -19.433 4.645 30.289 1.00 91.56 86 VAL A N 1
ATOM 688 C CA . VAL A 1 86 ? -19.651 5.575 31.412 1.00 91.56 86 VAL A CA 1
ATOM 689 C C . VAL A 1 86 ? -20.936 5.246 32.176 1.00 91.56 86 VAL A C 1
ATOM 691 O O . VAL A 1 86 ? -20.937 5.314 33.405 1.00 91.56 86 VAL A O 1
ATOM 694 N N . ARG A 1 87 ? 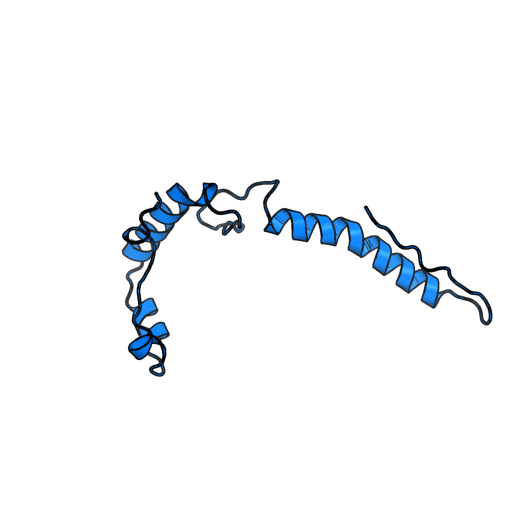-22.015 4.868 31.482 1.00 87.19 87 ARG A N 1
ATOM 695 C CA . ARG A 1 87 ? -23.277 4.446 32.113 1.00 87.19 87 ARG A CA 1
ATOM 696 C C . ARG A 1 87 ? -23.093 3.193 32.959 1.00 87.19 87 ARG A C 1
ATOM 698 O O . ARG A 1 87 ? -23.548 3.182 34.098 1.00 87.19 87 ARG A O 1
ATOM 705 N N . GLU A 1 88 ? -22.381 2.193 32.444 1.00 86.44 88 GLU A N 1
ATOM 706 C CA . GLU A 1 88 ? -22.099 0.970 33.200 1.00 86.44 88 GLU A CA 1
ATOM 707 C C . GLU A 1 88 ? -21.252 1.268 34.445 1.00 86.44 88 GLU A C 1
ATOM 709 O O . GLU A 1 88 ? -21.541 0.760 35.523 1.00 86.44 88 GLU A O 1
ATOM 714 N N . LYS A 1 89 ? -20.270 2.178 34.352 1.00 89.38 89 LYS A N 1
ATOM 715 C CA . LYS A 1 89 ? -19.476 2.613 35.518 1.00 89.38 89 LYS A CA 1
ATOM 716 C C . LYS A 1 89 ? -20.288 3.348 36.590 1.00 89.38 89 LYS A C 1
ATOM 718 O O . LYS A 1 89 ? -19.893 3.340 37.749 1.00 89.38 89 LYS A O 1
ATOM 723 N N . ARG A 1 90 ? -21.382 4.018 36.216 1.00 88.44 90 ARG A N 1
ATOM 724 C CA . ARG A 1 90 ? -22.263 4.764 37.140 1.00 88.44 90 ARG A CA 1
ATOM 725 C C . ARG A 1 90 ? -23.420 3.922 37.679 1.00 88.44 90 ARG A C 1
ATOM 727 O O . ARG A 1 90 ? -24.269 4.444 38.397 1.00 88.44 90 ARG A O 1
ATOM 734 N N . LYS A 1 91 ? -23.489 2.649 37.304 1.00 86.88 91 LYS A N 1
ATOM 735 C CA . LYS A 1 91 ? -24.585 1.749 37.642 1.00 86.88 91 LYS A CA 1
ATOM 736 C C . LYS A 1 91 ? -24.610 1.456 39.152 1.00 86.88 91 LYS A C 1
ATOM 738 O O . LYS A 1 91 ? -23.620 0.950 39.680 1.00 86.88 91 LYS A O 1
ATOM 743 N N . PRO A 1 92 ? -25.726 1.733 39.849 1.00 88.38 92 PRO A N 1
ATOM 744 C CA . PRO A 1 92 ? -25.891 1.325 41.237 1.00 88.38 92 PRO A CA 1
ATOM 745 C C . PRO A 1 92 ? -25.960 -0.208 41.370 1.00 88.38 92 PRO A C 1
ATOM 747 O O . PRO A 1 92 ? -26.399 -0.885 40.432 1.00 88.38 92 PRO A O 1
ATOM 750 N N . PRO A 1 93 ? -25.597 -0.773 42.536 1.00 85.12 93 PRO A N 1
ATOM 751 C CA . PRO A 1 93 ? -25.751 -2.200 42.807 1.00 85.12 93 PRO A CA 1
ATOM 752 C C . PRO A 1 93 ? -27.198 -2.657 42.566 1.00 85.12 93 PRO A C 1
ATOM 754 O O . PRO A 1 93 ? -28.136 -2.044 43.068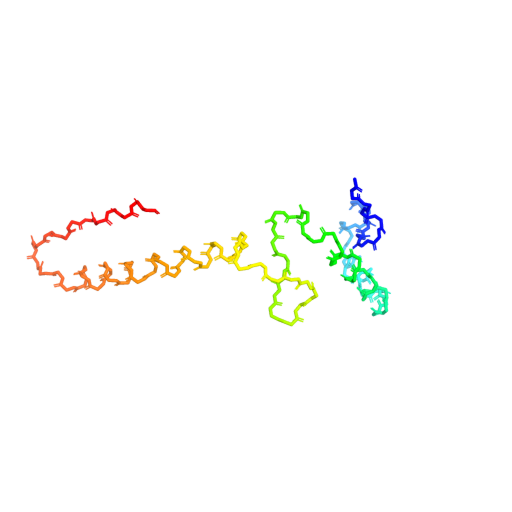 1.00 85.12 93 PRO A O 1
ATOM 757 N N . GLY A 1 94 ? -27.382 -3.717 41.776 1.00 82.69 94 GLY A N 1
ATOM 758 C CA . GLY A 1 94 ? -28.701 -4.291 41.472 1.00 82.69 94 GLY A CA 1
ATOM 759 C C . GLY A 1 94 ? -29.492 -3.604 40.349 1.00 82.69 94 GLY A C 1
ATOM 760 O O . GLY A 1 94 ? -30.490 -4.158 39.894 1.00 82.69 94 GLY A O 1
ATOM 761 N N . ALA A 1 95 ? -29.052 -2.448 39.841 1.00 81.50 95 ALA A N 1
ATOM 762 C CA . ALA A 1 95 ? -29.654 -1.850 38.650 1.00 81.50 95 ALA A CA 1
ATOM 763 C C . ALA A 1 95 ? -29.229 -2.622 37.390 1.00 81.50 95 ALA A C 1
ATOM 765 O O . ALA A 1 95 ? -28.127 -3.157 37.344 1.00 81.50 95 ALA A O 1
ATOM 766 N N . SER A 1 96 ? -30.058 -2.664 36.344 1.00 79.44 96 SER A N 1
ATOM 767 C CA . SER A 1 96 ? -29.669 -3.174 35.020 1.00 79.44 96 SER A CA 1
ATOM 768 C C . SER A 1 96 ? -29.637 -2.023 34.014 1.00 79.44 96 SER A C 1
ATOM 770 O O . SER A 1 96 ? -30.529 -1.177 33.999 1.00 79.44 96 SER A O 1
ATOM 772 N N . VAL A 1 97 ? -28.586 -1.958 33.191 1.00 72.75 97 VAL A N 1
ATOM 773 C CA . VAL A 1 97 ? -28.500 -0.994 32.087 1.00 72.75 97 VAL A CA 1
ATOM 774 C C . VAL A 1 97 ? -28.782 -1.766 30.800 1.00 72.75 97 VAL A C 1
ATOM 776 O O . VAL A 1 97 ? -27.970 -2.610 30.421 1.00 72.75 97 VAL A O 1
ATOM 779 N N . PRO A 1 98 ? -29.924 -1.538 30.131 1.00 75.88 98 PRO A N 1
ATOM 780 C CA . PRO A 1 98 ? -30.227 -2.232 28.889 1.00 75.88 98 PRO A CA 1
ATOM 781 C C . PRO A 1 98 ? -29.215 -1.851 27.805 1.00 75.88 98 PRO A C 1
ATOM 783 O O . PRO A 1 98 ? -28.953 -0.667 27.563 1.00 75.88 98 PRO A O 1
ATOM 786 N N . LEU A 1 99 ? -28.660 -2.866 27.140 1.00 71.06 99 LEU A N 1
ATOM 787 C CA . LEU A 1 99 ? -27.799 -2.683 25.978 1.00 71.06 99 LEU A CA 1
ATOM 788 C C . LEU A 1 99 ? -28.621 -2.036 24.862 1.00 71.06 99 LEU A C 1
ATOM 790 O O . LEU A 1 99 ? -29.622 -2.591 24.410 1.00 71.06 99 LEU A O 1
ATOM 794 N N . ARG A 1 100 ? -28.206 -0.853 24.408 1.00 71.62 100 ARG A N 1
ATOM 795 C CA . ARG A 1 100 ? -28.801 -0.227 23.227 1.00 71.62 100 ARG A CA 1
ATOM 796 C C . ARG A 1 100 ? -28.044 -0.687 21.990 1.00 71.62 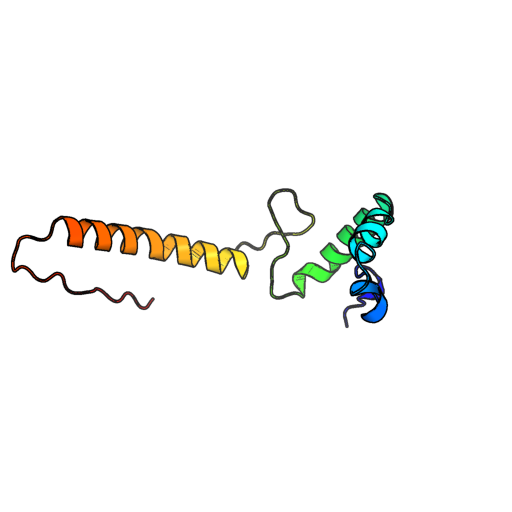100 ARG A C 1
ATOM 798 O O . ARG A 1 100 ? -26.924 -0.246 21.741 1.00 71.62 100 ARG A O 1
ATOM 805 N N . CYS A 1 101 ? -28.655 -1.572 21.209 1.00 65.25 101 CYS A N 1
ATOM 806 C CA . CYS A 1 101 ? -28.191 -1.852 19.857 1.00 65.25 101 CYS A CA 1
ATOM 807 C C . CYS A 1 101 ? -28.568 -0.671 18.960 1.00 65.25 101 CYS A C 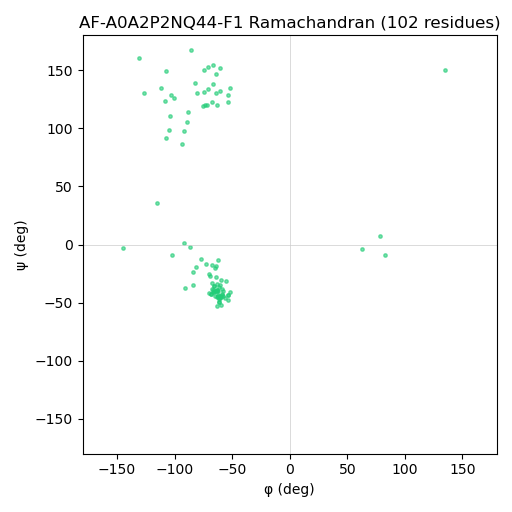1
ATOM 809 O O . CYS A 1 101 ? -29.742 -0.345 18.809 1.00 65.25 101 CYS A O 1
ATOM 811 N N . HIS A 1 102 ? -27.565 -0.035 18.363 1.00 62.44 102 HIS A N 1
ATOM 812 C CA . HIS A 1 102 ? -27.769 0.996 17.354 1.00 62.44 102 HIS A CA 1
ATOM 813 C C . HIS A 1 102 ? -27.382 0.427 15.994 1.00 62.44 102 HIS A C 1
ATOM 815 O O . HIS A 1 102 ? -26.214 0.429 15.599 1.00 62.44 102 HIS A O 1
ATOM 821 N N . CYS A 1 103 ? -28.387 -0.126 15.320 1.00 55.38 103 CYS A N 1
ATOM 822 C CA . CYS A 1 103 ? -28.303 -0.575 13.940 1.00 55.38 103 CYS A CA 1
ATOM 823 C C . CYS A 1 103 ? -28.775 0.577 13.043 1.00 55.38 103 CYS A C 1
ATOM 825 O O . CYS A 1 103 ? -29.961 0.674 12.740 1.00 55.38 103 CYS A O 1
ATOM 827 N N . THR A 1 104 ? -27.855 1.4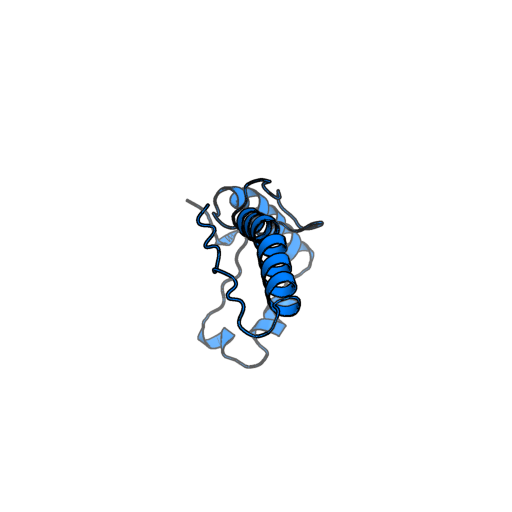73 12.684 1.00 59.25 104 THR A N 1
ATOM 828 C CA . THR A 1 104 ? -28.022 2.450 11.596 1.00 59.25 104 THR A CA 1
ATOM 829 C C . THR A 1 104 ? -26.935 2.295 10.543 1.00 59.25 104 THR A C 1
ATOM 831 O O . THR A 1 104 ? -25.757 1.990 10.876 1.00 59.25 104 THR A O 1
#

Foldseek 3Di:
DQDCVQQDDDDDPVQVPDPPRVVVVVVVQDPVSNVSNLVSCQVCQVVDLADPDDVVGRHDDDCPHPVNVVVVVCVVVVVVVVVVVVCVVVDDPPDDDDDDDDDD

Radius of gyration: 23.09 Å; Cα contacts (8 Å, |Δi|>4): 48; chains: 1; bounding box: 48×32×62 Å

pLDDT: mean 83.61, std 12.03, range [55.38, 97.31]

Solvent-accessible surface area (backbone atoms only — not comparable to full-atom values): 6641 Å² total; per-residue (Å²): 133,87,70,57,83,63,52,54,85,90,72,58,67,82,52,58,71,37,86,68,40,52,63,52,54,62,67,67,55,50,68,68,59,53,50,53,21,46,55,47,41,40,77,51,43,87,77,48,80,63,66,81,36,50,96,94,46,76,48,78,69,60,88,86,22,55,61,46,48,52,54,52,51,47,66,65,48,50,62,56,54,54,47,51,55,52,51,61,74,68,54,57,92,92,64,83,81,81,83,80,85,82,91,126

Secondary structure (DSSP, 8-state):
---GGGT-----HHHHTSTTHHHHHHHHS-HHHHHHHHHHHHHHGGGSSS----TTSSS---TT-HHHHHHHHHHHHHHHHHHHHHHHHTPPTT----------

Sequence (104 aa):
MVDYLKFSVFVAVKDALKPNYLVGYLRSISEKQRDDFRLKMAEVQPIFEYDSGHPGGIGPIPPDGAVNYIWKKIHQKLPMIKEAIVREKRKPPGASVPLRCHCT

Organism: Rhizophora mucronata (NCBI:txid61149)